Protein AF-G2XV41-F1 (afdb_monomer_lite)

Sequence (89 aa):
MLVDPHYRICSTQNVPPQRHDWWANDVFGKENLGRKLPRELLNLVDKAVDGWPIGRDEAEKDRENLLEEHRWAKEAERLNNQKTDSDIK

Radius of gyration: 22.43 Å; chains: 1; bounding box: 48×24×64 Å

Secondary structure (DSSP, 8-state):
-PPPTT--PPP-TTPPPSBHHHHHHHHHHSSSSTTTS-HHHHHHHHHHSTT-SBPHHHHHHHHHHHHHHHHHHHHHHHHHHHHHHHHT-

Organism: Botryotinia fuckeliana (strain T4) (NCBI:txid999810)

Structure (mmCIF, N/CA/C/O backbone):
data_AF-G2XV41-F1
#
_entry.id   AF-G2XV41-F1
#
loop_
_atom_site.group_PDB
_atom_site.id
_atom_site.type_symbol
_atom_site.label_atom_id
_atom_site.label_alt_id
_atom_site.label_comp_id
_atom_site.label_asym_id
_atom_site.label_entity_id
_atom_site.label_seq_id
_atom_site.pdbx_PDB_ins_code
_atom_site.Cartn_x
_atom_site.Cartn_y
_atom_site.Cartn_z
_atom_site.occupancy
_atom_site.B_iso_or_equiv
_atom_site.auth_seq_id
_atom_site.auth_comp_id
_atom_site.auth_asym_id
_atom_site.auth_atom_id
_atom_site.pdbx_PDB_model_num
ATOM 1 N N . MET A 1 1 ? 7.465 -14.458 -25.363 1.00 53.56 1 MET A N 1
ATOM 2 C CA . MET A 1 1 ? 6.752 -15.490 -24.579 1.00 53.56 1 MET A CA 1
ATOM 3 C C . MET A 1 1 ? 5.306 -15.532 -25.061 1.00 53.56 1 MET A C 1
ATOM 5 O O . MET A 1 1 ? 4.658 -14.495 -25.020 1.00 53.56 1 MET A O 1
ATOM 9 N N . LEU A 1 2 ? 4.842 -16.659 -25.611 1.00 73.06 2 LEU A N 1
ATOM 10 C CA . LEU A 1 2 ? 3.469 -16.826 -26.108 1.00 73.06 2 LEU A CA 1
ATOM 11 C C . LEU A 1 2 ? 2.623 -17.436 -24.983 1.00 73.06 2 LEU A C 1
ATOM 13 O O . LEU A 1 2 ? 2.969 -18.500 -24.479 1.00 73.06 2 LEU A O 1
ATOM 17 N N . VAL A 1 3 ? 1.574 -16.736 -24.554 1.00 73.94 3 VAL A N 1
ATOM 18 C CA . VAL A 1 3 ? 0.684 -17.179 -23.469 1.00 73.94 3 VAL A CA 1
ATOM 19 C C . VAL A 1 3 ? -0.522 -17.894 -24.078 1.00 73.94 3 VAL A C 1
ATOM 21 O O . VAL A 1 3 ? -1.100 -17.389 -25.039 1.00 73.94 3 VAL A O 1
ATOM 24 N N . ASP A 1 4 ? -0.891 -19.057 -23.534 1.00 81.62 4 ASP A N 1
ATOM 25 C CA . ASP A 1 4 ? -2.052 -19.841 -23.976 1.00 81.62 4 ASP A CA 1
ATOM 26 C C . ASP A 1 4 ? -3.375 -19.155 -23.564 1.00 81.62 4 ASP A C 1
ATOM 28 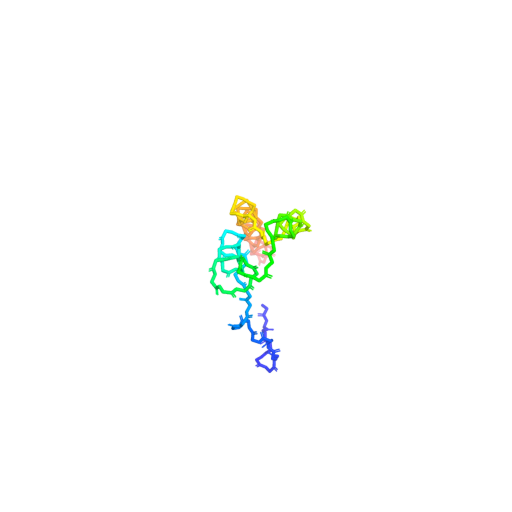O O . ASP A 1 4 ? -3.634 -19.004 -22.366 1.00 81.62 4 ASP A O 1
ATOM 32 N N . PRO A 1 5 ? -4.237 -18.754 -24.519 1.00 81.56 5 PRO A N 1
ATOM 33 C CA . PRO A 1 5 ? -5.517 -18.105 -24.228 1.00 81.56 5 PRO A CA 1
ATOM 34 C C . PRO A 1 5 ? -6.560 -19.026 -23.573 1.00 81.56 5 PRO A C 1
ATOM 36 O O . PRO A 1 5 ? -7.560 -18.530 -23.051 1.00 81.56 5 PRO A O 1
ATOM 39 N N . HIS A 1 6 ? -6.356 -20.347 -23.568 1.00 85.75 6 HIS A N 1
ATOM 40 C CA . HIS A 1 6 ? -7.225 -21.294 -22.860 1.00 85.75 6 HIS A CA 1
ATOM 41 C C . HIS A 1 6 ? -6.838 -21.494 -21.392 1.00 85.75 6 HIS A C 1
ATOM 43 O O . HIS A 1 6 ? -7.576 -22.145 -20.642 1.00 85.75 6 HIS A O 1
ATOM 49 N N . TYR A 1 7 ? -5.730 -20.898 -20.950 1.00 81.38 7 TYR A N 1
ATOM 50 C CA . TYR A 1 7 ? -5.346 -20.914 -19.550 1.00 81.38 7 TYR A CA 1
ATOM 51 C C . TYR A 1 7 ? -6.293 -20.022 -18.734 1.00 81.38 7 TYR A C 1
ATOM 53 O O . TYR A 1 7 ? -6.232 -18.792 -18.787 1.00 81.38 7 TYR A O 1
ATOM 61 N N . ARG A 1 8 ? -7.205 -20.634 -17.969 1.00 73.75 8 ARG A N 1
ATOM 62 C CA . ARG A 1 8 ? -8.103 -19.877 -17.090 1.00 73.75 8 ARG A CA 1
ATOM 63 C C . ARG A 1 8 ? -7.329 -19.338 -15.894 1.00 73.75 8 ARG A C 1
ATOM 65 O O . ARG A 1 8 ? -6.925 -20.092 -15.015 1.00 73.75 8 ARG A O 1
ATOM 72 N N . ILE A 1 9 ? -7.195 -18.021 -15.832 1.00 73.88 9 ILE A N 1
ATOM 73 C CA . ILE A 1 9 ? -6.702 -17.323 -14.648 1.00 73.88 9 ILE A CA 1
ATOM 74 C C . ILE A 1 9 ? -7.873 -17.182 -13.669 1.00 73.88 9 ILE A C 1
ATOM 76 O O . ILE A 1 9 ? -8.965 -16.759 -14.057 1.00 73.88 9 ILE A O 1
ATOM 80 N N . CYS A 1 10 ? -7.669 -17.554 -12.404 1.00 70.31 10 CYS A N 1
ATOM 81 C CA . CYS A 1 10 ? -8.655 -17.297 -11.357 1.00 70.31 10 CYS A CA 1
ATOM 82 C C . CYS A 1 10 ? -8.954 -15.795 -11.285 1.00 70.31 10 CYS A C 1
ATOM 84 O O . CYS A 1 10 ? -8.036 -14.977 -11.245 1.00 70.31 10 CYS A O 1
ATOM 86 N N . SER A 1 11 ? -10.239 -15.434 -11.260 1.00 70.12 11 SER A N 1
ATOM 87 C CA . SER A 1 11 ? -10.653 -14.036 -11.154 1.00 70.12 11 SER A CA 1
ATOM 88 C C . SER A 1 11 ? -10.087 -13.410 -9.880 1.00 70.12 11 SER A C 1
ATOM 90 O O . SER A 1 11 ? -10.353 -13.883 -8.776 1.00 70.12 11 SER A O 1
ATOM 92 N N . THR A 1 12 ? -9.337 -12.318 -10.030 1.00 68.88 12 THR A N 1
ATOM 93 C CA . THR A 1 12 ? -8.859 -11.489 -8.914 1.00 68.88 12 THR A CA 1
ATOM 94 C C . THR A 1 12 ? -9.888 -10.441 -8.488 1.00 68.88 12 THR A C 1
ATOM 96 O O . THR A 1 12 ? -9.602 -9.592 -7.648 1.00 68.88 12 THR A O 1
ATOM 99 N N . GLN A 1 13 ? -11.104 -10.498 -9.040 1.00 65.81 13 GLN A N 1
ATOM 100 C CA . GLN A 1 13 ? -12.146 -9.495 -8.826 1.00 65.81 13 GLN A CA 1
ATOM 101 C C . GLN A 1 13 ? -12.566 -9.351 -7.357 1.00 65.81 13 GLN A C 1
ATOM 103 O O . GLN A 1 13 ? -13.086 -8.305 -6.986 1.00 65.81 13 GLN A O 1
ATOM 108 N N . ASN A 1 14 ? -12.323 -10.370 -6.524 1.00 64.81 14 ASN A N 1
ATOM 109 C CA . ASN A 1 14 ? -12.650 -10.351 -5.098 1.00 64.81 14 ASN A CA 1
ATOM 110 C C . ASN A 1 14 ? -11.411 -10.468 -4.192 1.00 64.81 14 ASN A C 1
ATOM 112 O O . ASN A 1 14 ? -11.478 -11.049 -3.109 1.00 64.81 14 ASN A O 1
ATOM 116 N N . VAL A 1 15 ? -10.260 -9.972 -4.653 1.00 66.44 15 VAL A N 1
ATOM 117 C CA . VAL A 1 15 ? -9.040 -9.923 -3.839 1.00 66.44 15 VAL A CA 1
ATOM 118 C C . VAL A 1 15 ? -9.138 -8.734 -2.876 1.00 66.44 15 VAL A C 1
ATOM 120 O O . VAL A 1 15 ? -9.408 -7.619 -3.331 1.00 66.44 15 VAL A O 1
ATOM 123 N N . PRO A 1 16 ? -8.947 -8.943 -1.559 1.00 65.69 16 PRO A N 1
ATOM 124 C CA . PRO A 1 16 ? -9.007 -7.863 -0.583 1.00 65.69 16 PRO A CA 1
ATOM 125 C C . PRO A 1 16 ? -7.940 -6.798 -0.876 1.00 65.69 16 PRO A C 1
ATOM 127 O O . PRO A 1 16 ? -6.943 -7.090 -1.545 1.00 65.69 16 PRO A O 1
ATOM 130 N N . PRO A 1 17 ? -8.119 -5.562 -0.376 1.00 68.25 17 PRO A N 1
ATOM 131 C CA . PRO A 1 17 ? -7.130 -4.510 -0.545 1.00 68.25 17 PRO A CA 1
ATOM 132 C C . PRO A 1 17 ? -5.757 -5.000 -0.085 1.00 68.25 17 PRO A C 1
ATOM 134 O O . PRO A 1 17 ? -5.563 -5.324 1.081 1.00 68.25 17 PRO A O 1
ATOM 137 N N . GLN A 1 18 ? -4.800 -5.043 -1.007 1.00 73.75 18 GLN A N 1
ATOM 138 C CA . GLN A 1 18 ? -3.442 -5.505 -0.712 1.00 73.75 18 GLN A CA 1
ATOM 139 C C . GLN A 1 18 ? -2.591 -4.428 -0.030 1.00 73.75 18 GLN A C 1
ATOM 141 O O . GLN A 1 18 ? -1.448 -4.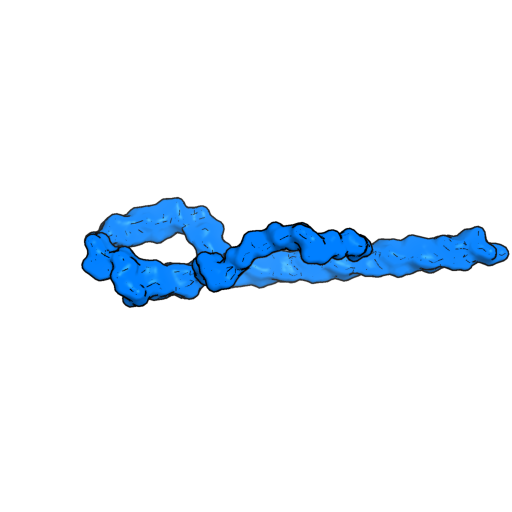677 0.319 1.00 73.75 18 GLN A O 1
ATOM 146 N N . ARG A 1 19 ? -3.143 -3.223 0.162 1.00 75.94 19 ARG A N 1
ATOM 147 C CA . ARG A 1 19 ? -2.511 -2.139 0.915 1.00 75.94 19 ARG A CA 1
ATOM 148 C C . ARG A 1 19 ? -2.991 -2.158 2.360 1.00 75.94 19 ARG A C 1
ATOM 150 O O . ARG A 1 19 ? -4.200 -2.069 2.600 1.00 75.94 19 ARG A O 1
ATOM 157 N N . HIS A 1 20 ? -2.047 -2.204 3.297 1.00 76.94 20 HIS A N 1
ATOM 158 C CA . HIS A 1 20 ? -2.331 -2.322 4.729 1.00 76.94 20 HIS A CA 1
ATOM 159 C C . HIS A 1 20 ? -3.301 -1.249 5.253 1.00 76.94 20 HIS A C 1
ATOM 161 O O . HIS A 1 20 ? -4.261 -1.557 5.955 1.00 76.94 20 HIS A O 1
ATOM 167 N N . ASP A 1 21 ? -3.112 0.016 4.863 1.00 73.31 21 ASP A N 1
ATOM 168 C CA . ASP A 1 21 ? -3.938 1.143 5.317 1.00 73.31 21 ASP A CA 1
ATOM 169 C C . ASP A 1 21 ? -5.395 1.065 4.838 1.00 73.31 21 ASP A C 1
ATOM 171 O O . ASP A 1 21 ? -6.314 1.539 5.510 1.00 73.31 21 ASP A O 1
ATOM 175 N N . TRP A 1 22 ? -5.626 0.449 3.681 1.00 77.00 22 TRP A N 1
ATOM 176 C CA . TRP A 1 22 ? -6.970 0.230 3.152 1.00 77.00 22 TRP A CA 1
ATOM 177 C C . TRP A 1 22 ? -7.627 -0.981 3.794 1.00 77.00 22 TRP A C 1
ATOM 179 O O . TRP A 1 22 ? -8.790 -0.897 4.179 1.00 77.00 22 TRP A O 1
ATOM 189 N N . TRP A 1 23 ? -6.875 -2.068 3.960 1.00 78.44 23 TRP A N 1
ATOM 190 C CA . TRP A 1 23 ? -7.342 -3.268 4.644 1.00 78.44 23 TRP A CA 1
ATOM 191 C C . TRP A 1 23 ? -7.753 -2.968 6.083 1.00 78.44 23 TRP A C 1
ATOM 193 O O . TRP A 1 23 ? -8.877 -3.276 6.462 1.00 78.44 23 TRP A O 1
ATOM 203 N N . ALA A 1 24 ? -6.906 -2.286 6.857 1.00 74.06 24 ALA A N 1
ATOM 204 C CA . ALA A 1 24 ? -7.206 -1.964 8.248 1.00 74.06 24 ALA A CA 1
ATOM 205 C C . ALA A 1 24 ? -8.485 -1.115 8.359 1.00 74.06 24 ALA A C 1
ATOM 207 O O . ALA A 1 24 ? -9.375 -1.411 9.156 1.00 74.06 24 ALA A O 1
ATOM 208 N N . ASN A 1 25 ? -8.638 -0.101 7.503 1.00 73.75 25 ASN A N 1
ATOM 209 C CA . ASN A 1 25 ? -9.840 0.734 7.489 1.00 73.75 25 ASN A CA 1
ATOM 210 C C . ASN A 1 25 ? -11.102 -0.025 7.045 1.00 73.75 25 ASN A C 1
ATOM 212 O O . ASN A 1 25 ? -12.181 0.226 7.581 1.00 73.75 25 ASN A O 1
ATOM 216 N N . ASP A 1 26 ? -10.996 -0.947 6.091 1.00 72.81 26 ASP A N 1
ATOM 217 C CA . ASP A 1 26 ? -12.139 -1.722 5.595 1.00 72.81 26 ASP A CA 1
ATOM 218 C C . ASP A 1 26 ? -12.564 -2.809 6.602 1.00 72.81 26 ASP A C 1
ATOM 220 O O . ASP A 1 26 ? -13.739 -2.924 6.956 1.00 72.81 26 ASP A O 1
ATOM 224 N N . VAL A 1 27 ? -11.593 -3.529 7.168 1.00 73.00 27 VAL A N 1
ATOM 225 C CA . VAL A 1 27 ? -11.788 -4.622 8.133 1.00 73.00 27 VAL A CA 1
ATOM 226 C C . VAL A 1 27 ? -12.264 -4.114 9.496 1.00 73.00 27 VAL A C 1
ATOM 228 O O . VAL A 1 27 ? -13.188 -4.688 10.093 1.00 73.00 27 VAL A O 1
ATOM 231 N N . PHE A 1 28 ? -11.672 -3.027 9.994 1.00 72.88 28 PHE A N 1
ATOM 232 C CA . PHE A 1 28 ? -12.021 -2.468 11.300 1.00 72.88 28 PHE A CA 1
ATOM 233 C C . PHE A 1 28 ? -13.122 -1.402 11.225 1.00 72.88 28 PHE A C 1
ATOM 235 O O . PHE A 1 28 ? -13.902 -1.286 12.172 1.00 72.88 28 PHE A O 1
ATOM 242 N N . GLY A 1 29 ? -13.230 -0.653 10.123 1.00 68.31 29 GLY A N 1
ATOM 243 C CA . GLY A 1 29 ? -14.141 0.491 10.003 1.00 68.31 29 GLY A CA 1
ATOM 244 C C . GLY A 1 29 ? -15.501 0.195 9.362 1.00 68.31 29 GLY A C 1
ATOM 245 O O . GLY A 1 29 ? -16.516 0.705 9.841 1.00 68.31 29 GLY A O 1
ATOM 246 N N . LYS A 1 30 ? -15.570 -0.630 8.307 1.00 62.12 30 LYS A N 1
ATOM 247 C CA . LYS A 1 30 ? -16.779 -0.792 7.468 1.00 62.12 30 LYS A CA 1
ATOM 248 C C . LYS A 1 30 ? -17.631 -2.027 7.804 1.00 62.12 30 LYS A C 1
ATOM 250 O O . LYS A 1 30 ? -18.122 -2.705 6.923 1.00 62.12 30 LYS A O 1
ATOM 255 N N . GLU A 1 31 ? -17.899 -2.249 9.093 1.00 55.03 31 GLU A N 1
ATOM 256 C CA . GLU A 1 31 ? -18.912 -3.194 9.635 1.00 55.03 31 GLU A CA 1
ATOM 257 C C . GLU A 1 31 ? -18.480 -4.608 10.079 1.00 55.03 31 GLU A C 1
ATOM 259 O O . GLU A 1 31 ? -19.311 -5.329 10.637 1.00 55.03 31 GLU A O 1
ATOM 264 N N . ASN A 1 32 ? -17.213 -5.020 9.966 1.00 59.75 32 ASN A N 1
ATOM 265 C CA . ASN A 1 32 ? -16.858 -6.421 10.252 1.00 59.75 32 ASN A CA 1
ATOM 266 C C . ASN A 1 32 ? -16.385 -6.710 11.682 1.00 59.75 32 ASN A C 1
ATOM 268 O O . ASN A 1 32 ? -17.101 -7.379 12.427 1.00 59.75 32 ASN A O 1
ATOM 272 N N . LEU A 1 33 ? -15.199 -6.250 12.083 1.00 62.97 33 LEU A N 1
ATOM 273 C CA . LEU A 1 33 ? -14.596 -6.671 13.360 1.00 62.97 33 LEU A CA 1
ATOM 274 C C . LEU A 1 33 ? -14.678 -5.591 14.444 1.00 62.97 33 LEU A C 1
ATOM 276 O O . LEU A 1 33 ? -14.957 -5.914 15.596 1.00 62.97 33 LEU A O 1
ATOM 280 N N . GLY A 1 34 ? -14.545 -4.312 14.076 1.00 65.12 34 GLY A N 1
ATOM 281 C CA . GLY A 1 34 ? -14.519 -3.185 15.022 1.00 65.12 34 GLY A CA 1
ATOM 282 C C . GLY A 1 34 ? -15.782 -3.011 15.873 1.00 65.12 34 GLY A C 1
ATOM 283 O O . GLY A 1 34 ? -15.712 -2.518 16.993 1.00 65.12 34 GLY A O 1
ATOM 284 N N . ARG A 1 35 ? -16.940 -3.443 15.355 1.00 68.62 35 ARG A N 1
ATOM 285 C CA . ARG A 1 35 ? -18.228 -3.433 16.074 1.00 68.62 35 ARG A CA 1
ATOM 286 C C . ARG A 1 35 ? -18.549 -4.758 16.778 1.00 68.62 35 ARG A C 1
ATOM 288 O O . ARG A 1 35 ? -19.436 -4.776 17.624 1.00 68.62 35 ARG A O 1
ATOM 295 N N . LYS A 1 36 ? -17.879 -5.860 16.412 1.00 75.81 36 LYS A N 1
ATOM 296 C CA . LYS A 1 36 ? -18.186 -7.221 16.895 1.00 75.81 36 LYS A CA 1
ATOM 297 C C . LYS A 1 36 ? -17.216 -7.718 17.964 1.00 75.81 36 LYS A C 1
ATOM 299 O O . LYS A 1 36 ? -17.580 -8.608 18.726 1.00 75.81 36 LYS A O 1
ATOM 304 N N . LEU A 1 37 ? -16.004 -7.166 18.022 1.00 80.81 37 LEU A N 1
ATOM 305 C CA . LEU A 1 37 ? -14.972 -7.576 18.967 1.00 80.81 37 LEU A CA 1
ATOM 306 C C . LEU A 1 37 ? -14.564 -6.431 19.905 1.00 80.81 37 LEU A C 1
ATOM 308 O O . LEU A 1 37 ? -14.464 -5.282 19.470 1.00 80.81 37 LEU A O 1
ATOM 312 N N . PRO A 1 38 ? -14.259 -6.737 21.179 1.00 85.75 38 PRO A N 1
ATOM 313 C CA . PRO A 1 38 ? -13.603 -5.803 22.085 1.00 85.75 38 PRO A CA 1
ATOM 314 C C . PRO A 1 38 ? -12.265 -5.295 21.538 1.00 85.75 38 PRO A C 1
ATOM 316 O O . PRO A 1 38 ? -11.542 -6.009 20.839 1.00 85.75 38 PRO A O 1
ATOM 319 N N . ARG A 1 39 ? -11.893 -4.075 21.946 1.00 80.56 39 ARG A N 1
ATOM 320 C CA . ARG A 1 39 ? -10.662 -3.385 21.522 1.00 80.56 39 ARG A CA 1
ATOM 321 C C . ARG A 1 39 ? -9.395 -4.225 21.714 1.00 80.56 39 ARG A C 1
ATOM 323 O O . ARG A 1 39 ? -8.502 -4.164 20.877 1.00 80.56 39 ARG A O 1
ATOM 330 N N . GLU A 1 40 ? -9.324 -5.016 22.782 1.00 85.56 40 GLU A N 1
ATOM 331 C CA . GLU A 1 40 ? -8.165 -5.868 23.068 1.00 85.56 40 GLU A CA 1
ATOM 332 C C . GLU A 1 40 ? -7.966 -6.975 22.030 1.00 85.56 40 GLU A C 1
ATOM 334 O O . GLU A 1 40 ? -6.842 -7.185 21.580 1.00 85.56 40 GLU A O 1
ATOM 339 N N . LEU A 1 41 ? -9.045 -7.626 21.582 1.00 84.25 41 LEU A N 1
ATOM 340 C CA . LEU A 1 41 ? -8.967 -8.654 20.542 1.00 84.25 41 LEU A CA 1
ATOM 341 C C . LEU A 1 41 ? -8.612 -8.050 19.183 1.00 84.25 41 LEU A C 1
ATOM 343 O O . LEU A 1 41 ? -7.863 -8.655 18.427 1.00 84.25 41 LEU A O 1
ATOM 347 N N . LEU A 1 42 ? -9.089 -6.839 18.891 1.00 81.44 42 LEU A N 1
ATOM 348 C CA . LEU A 1 42 ? -8.700 -6.117 17.677 1.00 81.44 42 LEU A CA 1
ATOM 349 C C . LEU A 1 42 ? -7.209 -5.788 17.675 1.00 81.44 42 LEU A C 1
ATOM 351 O O . LEU A 1 42 ? -6.544 -6.004 16.672 1.00 81.44 42 LEU A O 1
ATOM 355 N N . ASN A 1 43 ? -6.678 -5.325 18.807 1.00 81.38 43 ASN A N 1
ATOM 356 C CA . ASN A 1 43 ? -5.250 -5.048 18.945 1.00 81.38 43 ASN A CA 1
ATOM 357 C C . ASN A 1 43 ? -4.410 -6.334 18.880 1.00 81.38 43 ASN A C 1
ATOM 359 O O . ASN A 1 43 ? -3.266 -6.289 18.443 1.00 81.38 43 ASN A O 1
ATOM 363 N N . LEU A 1 44 ? -4.951 -7.471 19.331 1.00 84.81 44 LEU A N 1
ATOM 364 C CA . LEU A 1 44 ? -4.292 -8.768 19.191 1.00 84.81 44 LEU A CA 1
ATOM 365 C C . LEU A 1 44 ? -4.247 -9.206 17.724 1.00 84.81 44 LEU A C 1
ATOM 367 O O . LEU A 1 44 ? -3.201 -9.649 17.273 1.00 84.81 44 LEU A O 1
ATOM 371 N N . VAL A 1 45 ? -5.354 -9.054 16.988 1.00 81.06 45 VAL A N 1
ATOM 372 C CA . VAL A 1 45 ? -5.403 -9.336 15.547 1.00 81.06 45 VAL A CA 1
ATOM 373 C C . VAL A 1 45 ? -4.414 -8.440 14.811 1.00 81.06 45 VAL A C 1
ATOM 375 O O . VAL A 1 45 ? -3.561 -8.966 14.118 1.00 81.06 45 VAL A O 1
ATOM 378 N N . ASP A 1 46 ? -4.462 -7.128 15.036 1.00 77.19 46 ASP A N 1
ATOM 379 C CA . ASP A 1 46 ? -3.551 -6.148 14.429 1.00 77.19 46 ASP A CA 1
ATOM 380 C C . ASP A 1 46 ? -2.072 -6.493 14.674 1.00 77.19 46 ASP A C 1
ATOM 382 O O . ASP A 1 46 ? -1.271 -6.496 13.749 1.00 77.19 46 ASP A O 1
ATOM 386 N N . LYS A 1 47 ? -1.715 -6.901 15.899 1.00 80.25 47 LYS A N 1
ATOM 387 C CA . LYS A 1 47 ? -0.353 -7.360 16.226 1.00 80.25 47 LYS A CA 1
ATOM 388 C C . LYS A 1 47 ? 0.000 -8.735 15.660 1.00 80.25 47 LYS A C 1
ATOM 390 O O . LYS A 1 47 ? 1.179 -9.035 15.515 1.00 80.25 47 LYS A O 1
ATOM 395 N N . ALA A 1 48 ? -0.988 -9.600 15.443 1.00 79.62 48 ALA A N 1
ATOM 396 C CA . ALA A 1 48 ? -0.780 -10.944 14.915 1.00 79.62 48 ALA A CA 1
ATOM 397 C C . ALA A 1 48 ? -0.619 -10.942 13.392 1.00 79.62 48 ALA A C 1
ATOM 399 O O . ALA A 1 48 ? 0.015 -11.848 12.852 1.00 79.62 48 ALA A O 1
ATOM 400 N N . VAL A 1 49 ? -1.180 -9.944 12.705 1.00 75.44 49 VAL A N 1
ATOM 401 C CA . VAL A 1 49 ? -0.964 -9.751 11.273 1.00 75.44 49 VAL A CA 1
ATOM 402 C C . VAL A 1 49 ? 0.346 -8.979 11.063 1.00 75.44 49 VAL A C 1
ATOM 404 O O . VAL A 1 49 ? 0.360 -7.824 10.660 1.00 75.44 49 VAL A O 1
ATOM 407 N N . ASP A 1 50 ? 1.469 -9.616 11.396 1.00 65.88 50 ASP A N 1
ATOM 408 C CA . ASP A 1 50 ? 2.795 -9.033 11.177 1.00 65.88 50 ASP A CA 1
ATOM 409 C C . ASP A 1 50 ? 3.182 -9.148 9.693 1.00 65.88 50 ASP A C 1
ATOM 411 O O . ASP A 1 50 ? 3.178 -10.241 9.120 1.00 65.88 50 ASP A O 1
ATOM 415 N N . GLY A 1 51 ? 3.476 -8.014 9.055 1.00 68.62 51 GLY A N 1
ATOM 416 C CA . GLY A 1 51 ? 3.933 -7.959 7.660 1.00 68.62 51 GLY A CA 1
ATOM 417 C C . GLY A 1 51 ? 2.874 -8.248 6.587 1.00 68.62 51 GLY A C 1
ATOM 418 O O . GLY A 1 51 ? 3.219 -8.390 5.414 1.00 68.62 51 GLY A O 1
ATOM 419 N N . TRP A 1 52 ? 1.587 -8.332 6.938 1.00 68.88 52 TRP A N 1
ATOM 420 C CA . TRP A 1 52 ? 0.510 -8.469 5.956 1.00 68.88 52 TRP A CA 1
ATOM 421 C C . TRP A 1 52 ? -0.676 -7.558 6.301 1.00 68.88 52 TRP A C 1
ATOM 423 O O . TRP A 1 52 ? -1.073 -7.492 7.456 1.00 68.88 52 TRP A O 1
ATOM 433 N N . PRO A 1 53 ? -1.315 -6.883 5.332 1.00 75.12 53 PRO A N 1
ATOM 434 C CA . PRO A 1 53 ? -0.871 -6.647 3.957 1.00 75.12 53 PRO A CA 1
ATOM 435 C C . PRO A 1 53 ? 0.370 -5.745 3.874 1.00 75.12 53 PRO A C 1
ATOM 437 O O . PRO A 1 53 ? 0.745 -5.112 4.857 1.00 75.12 53 PRO A O 1
ATOM 440 N N . ILE A 1 54 ? 0.987 -5.663 2.690 1.00 80.50 54 ILE A N 1
ATOM 441 C CA . ILE A 1 54 ? 2.222 -4.893 2.483 1.00 80.50 54 ILE A CA 1
ATOM 442 C C . ILE A 1 54 ? 2.019 -3.408 2.823 1.00 80.50 54 ILE A C 1
ATOM 444 O O . ILE A 1 54 ? 0.989 -2.788 2.499 1.00 80.50 54 ILE A O 1
ATOM 448 N N . GLY A 1 55 ? 3.017 -2.835 3.498 1.00 81.88 55 GLY A N 1
ATOM 449 C CA . GLY A 1 55 ? 3.072 -1.406 3.780 1.00 81.88 55 GLY A CA 1
ATOM 450 C C . GLY A 1 55 ? 3.287 -0.589 2.504 1.00 81.88 55 GLY A C 1
ATOM 451 O O . GLY A 1 55 ? 3.784 -1.087 1.497 1.00 81.88 55 GLY A O 1
ATOM 452 N N . ARG A 1 56 ? 2.933 0.700 2.532 1.00 81.25 56 ARG A N 1
ATOM 453 C CA . ARG A 1 56 ? 3.161 1.585 1.377 1.00 81.25 56 ARG A CA 1
ATOM 454 C C . ARG A 1 56 ? 4.650 1.713 1.049 1.00 81.25 56 ARG A C 1
ATOM 456 O O . ARG A 1 56 ? 5.013 1.605 -0.115 1.00 81.25 56 ARG A O 1
ATOM 463 N N . ASP A 1 57 ? 5.471 1.922 2.070 1.00 84.38 57 ASP A N 1
ATOM 464 C CA . ASP A 1 57 ? 6.906 2.168 1.909 1.00 84.38 57 ASP A CA 1
ATOM 465 C C . ASP A 1 57 ? 7.631 0.911 1.404 1.00 84.38 57 ASP A C 1
ATOM 467 O O . ASP A 1 57 ? 8.504 0.985 0.543 1.00 84.38 57 ASP A O 1
ATOM 471 N N . GLU A 1 58 ? 7.212 -0.261 1.888 1.00 85.06 58 GLU A N 1
ATOM 472 C CA . GLU A 1 58 ? 7.701 -1.558 1.417 1.00 85.06 58 GLU A CA 1
ATOM 473 C C . GLU A 1 58 ? 7.308 -1.798 -0.048 1.00 85.06 58 GLU A C 1
ATOM 475 O O . GLU A 1 58 ? 8.165 -2.100 -0.875 1.00 85.06 58 GLU A O 1
ATOM 480 N N . ALA A 1 59 ? 6.046 -1.535 -0.408 1.00 85.62 59 ALA A N 1
ATOM 481 C CA . ALA A 1 59 ? 5.578 -1.652 -1.788 1.00 85.62 59 ALA A CA 1
ATOM 482 C C . ALA A 1 59 ? 6.282 -0.675 -2.749 1.00 85.62 59 ALA A C 1
ATOM 484 O O . ALA A 1 59 ? 6.489 -0.996 -3.922 1.00 85.62 59 ALA A O 1
ATOM 485 N N . GLU A 1 60 ? 6.636 0.525 -2.283 1.00 87.75 60 GLU A N 1
ATOM 486 C CA . GLU A 1 60 ? 7.387 1.504 -3.074 1.00 87.75 60 GLU A CA 1
ATOM 487 C C . GLU A 1 60 ? 8.818 1.029 -3.331 1.00 87.75 60 GLU A C 1
ATOM 489 O O . GLU A 1 60 ? 9.264 1.031 -4.480 1.00 87.75 60 GLU A O 1
ATOM 494 N N . LYS A 1 61 ? 9.491 0.513 -2.300 1.00 90.31 61 LYS A N 1
ATOM 495 C CA . LYS A 1 61 ? 10.832 -0.065 -2.427 1.00 90.31 61 LYS A CA 1
ATOM 496 C C . LYS A 1 61 ? 10.858 -1.269 -3.371 1.00 90.31 61 LYS A C 1
ATOM 498 O O . LYS A 1 61 ? 11.725 -1.353 -4.240 1.00 90.31 61 LYS A O 1
ATOM 503 N N . ASP A 1 62 ? 9.890 -2.173 -3.252 1.00 87.81 62 ASP A N 1
ATOM 504 C CA . ASP A 1 62 ? 9.780 -3.331 -4.145 1.00 87.81 62 ASP A CA 1
ATOM 505 C C . ASP A 1 62 ? 9.563 -2.904 -5.596 1.00 87.81 6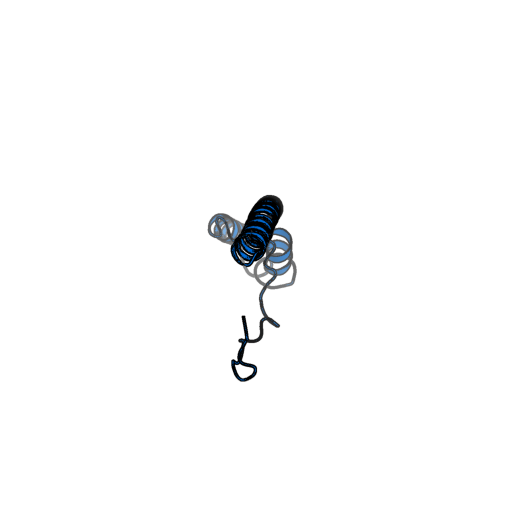2 ASP A C 1
ATOM 507 O O . ASP A 1 62 ? 10.188 -3.435 -6.516 1.00 87.81 62 ASP A O 1
ATOM 511 N N . ARG A 1 63 ? 8.721 -1.890 -5.817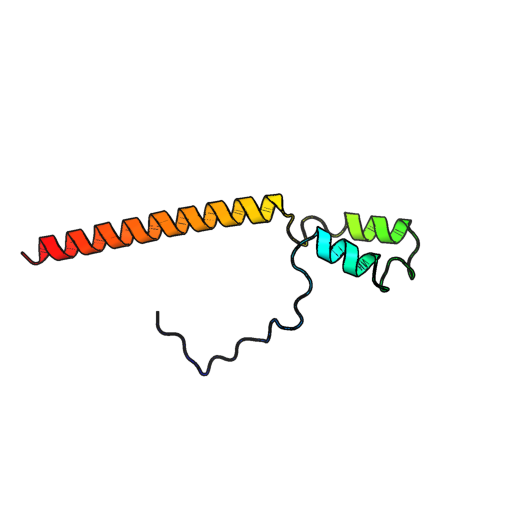 1.00 88.62 63 ARG A N 1
ATOM 512 C CA . ARG A 1 63 ? 8.515 -1.314 -7.148 1.00 88.62 63 ARG A CA 1
ATOM 513 C C . ARG A 1 63 ? 9.816 -0.748 -7.724 1.00 88.62 63 ARG A C 1
ATOM 515 O O . ARG A 1 63 ? 10.059 -0.925 -8.919 1.00 88.62 63 ARG A O 1
ATOM 522 N N . GLU A 1 64 ? 10.620 -0.047 -6.932 1.00 93.88 64 GLU A N 1
ATOM 523 C CA . GLU A 1 64 ? 11.905 0.498 -7.386 1.00 93.88 64 GLU A CA 1
ATOM 524 C C . GLU A 1 64 ? 12.887 -0.606 -7.780 1.00 93.88 64 GLU A C 1
ATOM 526 O O . GLU A 1 64 ? 13.445 -0.544 -8.882 1.00 93.88 64 GLU A O 1
ATOM 531 N N . ASN A 1 65 ? 13.010 -1.643 -6.947 1.00 93.12 65 ASN A N 1
ATOM 532 C CA . ASN A 1 65 ? 13.848 -2.812 -7.222 1.00 93.12 65 ASN A CA 1
ATOM 533 C C . ASN A 1 65 ? 13.427 -3.494 -8.534 1.00 93.12 65 ASN A C 1
ATOM 535 O O . ASN A 1 65 ? 14.253 -3.708 -9.420 1.00 93.12 65 ASN A O 1
ATOM 539 N N . LEU A 1 66 ? 12.124 -3.742 -8.718 1.00 92.25 66 LEU A N 1
ATOM 540 C CA . LEU A 1 66 ? 11.587 -4.355 -9.940 1.00 92.25 66 LEU A CA 1
ATOM 541 C C . LEU A 1 66 ? 11.861 -3.511 -11.193 1.00 92.25 66 LEU A C 1
ATOM 543 O O . LEU A 1 66 ? 12.138 -4.044 -12.271 1.00 92.25 66 LEU A O 1
ATOM 547 N N . LEU A 1 67 ? 11.781 -2.181 -11.081 1.00 93.50 67 LEU A N 1
ATOM 548 C CA . LEU A 1 67 ? 12.114 -1.290 -12.192 1.00 93.50 67 LEU A CA 1
ATOM 549 C C . LEU A 1 67 ? 13.601 -1.347 -12.538 1.00 93.50 67 LEU A C 1
ATOM 551 O O . LEU A 1 67 ? 13.946 -1.208 -13.712 1.00 93.50 67 LEU A O 1
ATOM 555 N N . GLU A 1 68 ? 14.468 -1.516 -11.547 1.00 94.44 68 GLU A N 1
ATOM 556 C CA . GLU A 1 68 ? 15.906 -1.646 -11.747 1.00 94.44 68 GLU A CA 1
ATOM 557 C C . GLU A 1 68 ? 16.276 -2.979 -12.404 1.00 94.44 68 GLU A C 1
ATOM 559 O O . GLU A 1 68 ? 16.933 -2.975 -13.449 1.00 94.44 68 GLU A O 1
ATOM 564 N N . GLU A 1 69 ? 15.733 -4.089 -11.902 1.00 90.69 69 GLU A N 1
ATOM 565 C CA . GLU A 1 69 ? 15.841 -5.416 -12.521 1.00 90.69 69 GLU A CA 1
ATOM 566 C C . GLU A 1 69 ? 15.414 -5.395 -13.989 1.00 90.69 69 GLU A C 1
ATOM 568 O O . GLU A 1 69 ? 16.129 -5.875 -14.875 1.00 90.69 69 GLU A O 1
ATOM 573 N N . HIS A 1 70 ? 14.279 -4.759 -14.277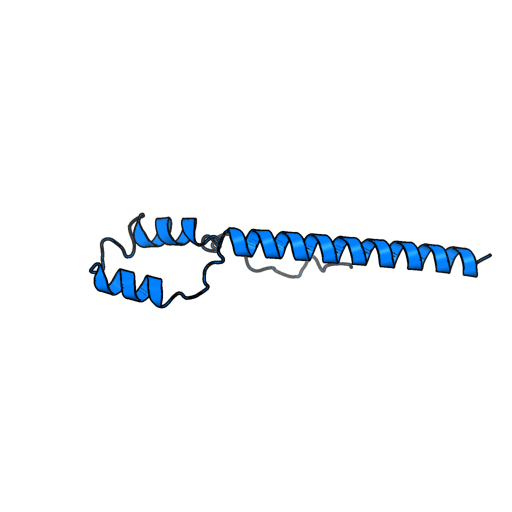 1.00 90.25 70 HIS A N 1
ATOM 574 C CA . HIS A 1 70 ? 13.778 -4.638 -15.638 1.00 90.25 70 HIS A CA 1
ATOM 575 C C . HIS A 1 70 ? 14.661 -3.745 -16.531 1.00 90.25 70 HIS A C 1
ATOM 577 O O . HIS A 1 70 ? 14.771 -4.000 -17.736 1.00 90.25 70 HIS A O 1
ATOM 583 N N . ARG A 1 71 ? 15.315 -2.710 -15.979 1.00 92.38 71 ARG A N 1
ATOM 584 C CA . ARG A 1 71 ? 16.300 -1.905 -16.728 1.00 92.38 71 ARG A CA 1
ATOM 585 C C . ARG A 1 71 ? 17.502 -2.757 -17.122 1.00 92.38 71 ARG A C 1
ATOM 587 O O . ARG A 1 71 ? 17.845 -2.781 -18.305 1.00 92.38 71 ARG A O 1
ATOM 594 N N . TRP A 1 72 ? 18.082 -3.488 -16.171 1.00 86.94 72 TRP A N 1
ATOM 595 C CA . TRP A 1 72 ? 19.232 -4.355 -16.434 1.00 86.94 72 TRP A CA 1
ATOM 596 C C . TRP A 1 72 ? 18.905 -5.468 -17.427 1.00 86.94 72 TRP A C 1
ATOM 598 O O . TRP A 1 72 ? 19.696 -5.720 -18.335 1.00 86.94 72 TRP A O 1
ATOM 608 N N . ALA A 1 73 ? 17.722 -6.081 -17.327 1.00 89.69 73 ALA A N 1
ATOM 609 C CA . ALA A 1 73 ? 17.277 -7.098 -18.279 1.00 89.69 73 ALA A CA 1
ATOM 610 C C . ALA A 1 73 ? 17.217 -6.557 -19.721 1.00 89.69 73 ALA A C 1
ATOM 612 O O . ALA A 1 73 ? 17.730 -7.189 -20.645 1.00 89.69 73 ALA A O 1
ATOM 613 N N . LYS A 1 74 ? 16.665 -5.351 -19.918 1.00 90.88 74 LYS A N 1
ATOM 614 C CA . LYS A 1 74 ? 16.619 -4.705 -21.243 1.00 90.88 74 LYS A CA 1
ATOM 615 C C . LYS A 1 74 ? 17.996 -4.336 -21.784 1.00 90.88 74 LYS A C 1
ATOM 617 O O . LYS A 1 74 ? 18.218 -4.380 -22.994 1.00 90.88 74 LYS A O 1
ATOM 622 N N . GLU A 1 75 ? 18.905 -3.916 -20.914 1.00 89.81 75 GLU A N 1
ATOM 623 C CA . GLU A 1 75 ? 20.267 -3.564 -21.312 1.00 89.81 75 GLU A CA 1
ATOM 624 C C . GLU A 1 75 ? 21.071 -4.808 -21.706 1.00 89.81 75 GLU A C 1
ATOM 626 O O . GLU A 1 75 ? 21.736 -4.808 -22.743 1.00 89.81 75 GLU A O 1
ATOM 631 N N . ALA A 1 76 ? 20.913 -5.905 -20.962 1.00 87.50 76 ALA A N 1
ATOM 632 C CA . ALA A 1 76 ? 21.470 -7.205 -21.318 1.00 87.50 76 ALA A CA 1
ATOM 633 C C . ALA A 1 76 ? 20.939 -7.711 -22.672 1.00 87.50 76 ALA A C 1
ATOM 635 O O . ALA A 1 76 ? 21.732 -8.156 -23.504 1.00 87.50 76 ALA A O 1
ATOM 636 N N . GLU A 1 77 ? 19.633 -7.584 -22.939 1.00 88.75 77 GLU A N 1
ATOM 637 C CA . GLU A 1 77 ? 19.053 -7.906 -24.254 1.00 88.75 77 GLU A CA 1
ATOM 638 C C . GLU A 1 77 ? 19.661 -7.059 -25.380 1.00 88.75 77 GLU A C 1
ATOM 640 O O . GLU A 1 77 ? 20.021 -7.597 -26.428 1.00 88.75 77 GLU A O 1
ATOM 645 N N . ARG A 1 78 ? 19.831 -5.744 -25.175 1.00 87.81 78 ARG A N 1
ATOM 646 C CA . ARG A 1 78 ? 20.457 -4.860 -26.176 1.00 87.81 78 ARG A CA 1
ATOM 647 C C . ARG A 1 78 ? 21.886 -5.273 -26.501 1.00 87.81 78 ARG A C 1
ATOM 649 O O . ARG A 1 78 ? 22.244 -5.337 -27.675 1.00 87.81 78 ARG A O 1
ATOM 656 N N . LEU A 1 79 ? 22.688 -5.546 -25.474 1.00 88.88 79 LEU A N 1
ATOM 657 C CA . LEU A 1 79 ? 24.078 -5.968 -25.638 1.00 88.88 79 LEU A CA 1
ATOM 658 C C . LEU A 1 79 ? 24.177 -7.323 -26.345 1.00 88.88 79 LEU A C 1
ATOM 660 O O . LEU A 1 79 ? 25.088 -7.525 -27.145 1.00 88.88 79 LEU A O 1
ATOM 664 N N . ASN A 1 80 ? 23.245 -8.238 -26.073 1.00 86.12 80 ASN A N 1
ATOM 665 C CA . ASN A 1 80 ? 23.195 -9.530 -26.746 1.00 86.12 80 ASN A CA 1
ATOM 666 C C . ASN A 1 80 ? 22.862 -9.371 -28.238 1.00 86.12 80 ASN A C 1
ATOM 668 O O . ASN A 1 80 ? 23.592 -9.883 -29.080 1.00 86.12 80 ASN A O 1
ATOM 672 N N . ASN A 1 81 ? 21.842 -8.572 -28.568 1.00 82.88 81 ASN A N 1
ATOM 673 C CA . ASN A 1 81 ? 21.449 -8.311 -29.958 1.00 82.88 81 ASN A CA 1
ATOM 674 C C . ASN A 1 81 ? 22.558 -7.598 -30.758 1.00 82.88 81 ASN A C 1
ATOM 676 O O . ASN A 1 81 ? 22.775 -7.887 -31.931 1.00 82.88 81 ASN A O 1
ATOM 680 N N . GLN A 1 82 ? 23.312 -6.692 -30.127 1.00 79.88 82 GLN A N 1
ATOM 681 C CA . GLN A 1 82 ? 24.424 -6.010 -30.794 1.00 79.88 82 GLN A CA 1
ATOM 682 C C . GLN A 1 82 ? 25.601 -6.952 -31.094 1.00 79.88 82 GLN A C 1
ATOM 684 O O . GLN A 1 82 ? 26.241 -6.808 -32.134 1.00 79.88 82 GLN A O 1
ATOM 689 N N . LYS A 1 83 ? 25.876 -7.917 -30.205 1.00 78.19 83 LYS A N 1
ATOM 690 C CA . LYS A 1 83 ? 26.900 -8.950 -30.427 1.00 78.19 83 LYS A CA 1
ATOM 691 C C . LYS A 1 83 ? 26.502 -9.912 -31.543 1.00 78.19 83 LYS A C 1
ATOM 693 O O . LYS A 1 83 ? 27.320 -10.195 -32.412 1.00 78.19 83 LYS A O 1
ATOM 698 N N . THR A 1 84 ? 25.240 -10.345 -31.578 1.00 71.31 84 THR A N 1
ATOM 699 C CA . THR A 1 84 ? 24.754 -11.204 -32.667 1.00 71.31 84 THR A CA 1
ATOM 700 C C . THR A 1 84 ? 24.851 -10.510 -34.023 1.00 71.31 84 THR A C 1
ATOM 702 O O . THR A 1 84 ? 25.246 -11.141 -34.996 1.00 71.31 84 THR A O 1
ATOM 705 N N . ASP A 1 85 ? 24.573 -9.206 -34.093 1.00 68.38 85 ASP A N 1
ATOM 706 C CA . ASP A 1 85 ? 24.679 -8.443 -35.343 1.00 68.38 85 ASP A CA 1
ATOM 707 C C . ASP A 1 85 ? 26.135 -8.205 -35.788 1.00 68.38 85 ASP A C 1
ATOM 709 O O . ASP A 1 85 ? 26.395 -8.059 -36.985 1.00 68.38 85 ASP A O 1
ATOM 713 N N . SER A 1 86 ? 27.096 -8.167 -34.855 1.00 65.12 86 SER A N 1
ATOM 714 C CA . SER A 1 86 ? 28.525 -8.087 -35.189 1.00 65.12 86 SER A CA 1
ATOM 715 C C . SER A 1 86 ? 29.125 -9.425 -35.611 1.00 65.12 86 SER A C 1
ATOM 717 O O . SER A 1 86 ? 30.020 -9.422 -36.445 1.00 65.12 86 SER A O 1
ATOM 719 N N . ASP A 1 87 ? 28.624 -10.542 -35.080 1.00 65.75 87 ASP A N 1
ATOM 720 C CA . ASP A 1 87 ? 29.108 -11.891 -35.411 1.00 65.75 87 ASP A CA 1
ATOM 721 C C . ASP A 1 87 ? 28.564 -12.407 -36.762 1.00 65.75 87 ASP A C 1
ATOM 723 O O . ASP A 1 87 ? 29.071 -13.384 -37.310 1.00 65.75 87 ASP A O 1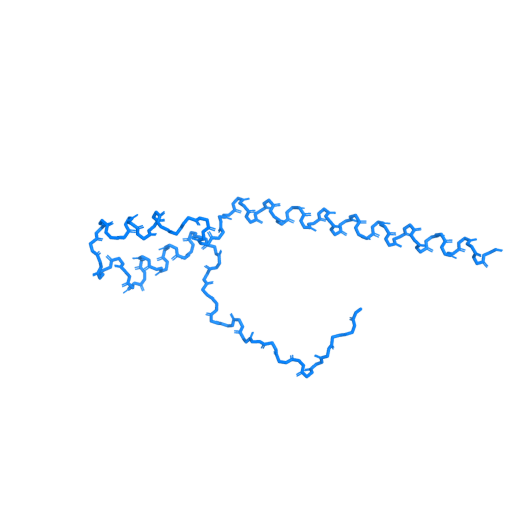
ATOM 727 N N . ILE A 1 88 ? 27.527 -11.758 -37.309 1.00 64.62 88 ILE A N 1
ATOM 728 C CA . ILE A 1 88 ? 26.926 -12.070 -38.621 1.00 64.62 88 ILE A CA 1
ATOM 729 C C . ILE A 1 88 ? 27.610 -11.294 -39.775 1.00 64.62 88 ILE A C 1
ATOM 731 O O . ILE A 1 88 ? 27.360 -11.589 -40.947 1.00 64.62 88 ILE A O 1
ATOM 735 N N . LYS A 1 89 ? 28.488 -10.325 -39.476 1.00 52.66 89 LYS A N 1
ATOM 736 C CA . LYS A 1 89 ? 29.285 -9.568 -40.462 1.00 52.66 89 LYS A CA 1
ATOM 737 C C . LYS A 1 89 ? 30.681 -10.146 -40.653 1.00 52.66 89 LYS A C 1
ATOM 739 O O . LYS A 1 89 ? 31.141 -10.102 -41.816 1.00 52.66 89 LYS A O 1
#

InterPro domains:
  IPR025340 Protein of unknown function DUF4246 [PTHR33119] (2-77)
  IPR049192 Domain of unknown function DUF4246, C-terminal [PF14033] (1-25)

pLDDT: mean 77.68, std 9.93, range [52.66, 94.44]

Foldseek 3Di:
DDDDPPDDDPDCVPPAPLEPVRNLCCCCPVPHDVVPDDPVVNVVVVVVCPCGSPYPVRVVVVVVVVVVVVVVVVVVVVVVVVVVVVVVD